Protein AF-A0A6V7I5C3-F1 (afdb_monomer_lite)

pLDDT: mean 91.84, std 7.31, range [49.38, 97.56]

Radius of gyration: 15.68 Å; chains: 1; bounding box: 36×41×37 Å
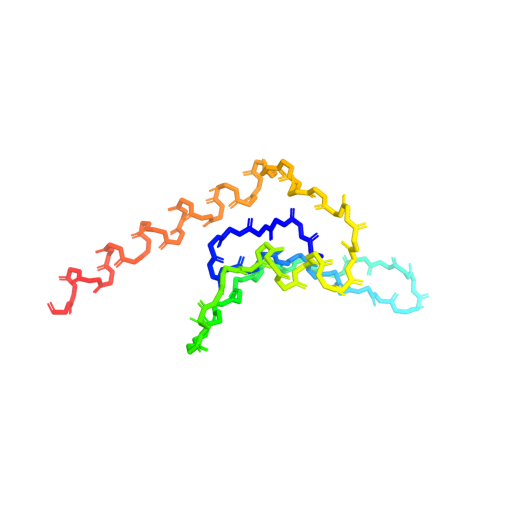
InterPro domains:
  IPR051490 THEM6/lcsJ thioesterase [PTHR12475] (2-77)

Secondary structure (DSSP, 8-state):
--EEETTEEEEEEEEE-TTT--EEEEEEEEEEPSS-SS-HHHHHHHHSTTPPPPPPPHHHHHHHHHHHHHHHHHHTT-

Organism: NCBI:txid1563983

Structure (mmCIF, N/CA/C/O backbone):
data_AF-A0A6V7I5C3-F1
#
_entry.id   AF-A0A6V7I5C3-F1
#
loop_
_atom_site.group_PDB
_atom_site.id
_atom_site.type_symbol
_atom_site.label_atom_id
_atom_site.label_alt_id
_atom_site.label_comp_id
_atom_site.label_asym_id
_atom_site.label_entity_id
_atom_site.label_seq_id
_atom_site.pdbx_PDB_ins_code
_atom_site.Cartn_x
_atom_site.Cartn_y
_atom_site.Cartn_z
_atom_site.occupancy
_atom_site.B_iso_or_equiv
_atom_site.auth_seq_id
_atom_site.auth_comp_id
_atom_site.auth_asym_id
_atom_site.auth_atom_id
_atom_site.pdbx_PDB_model_num
ATOM 1 N N . LEU A 1 1 ? 0.584 -5.081 -4.193 1.00 92.12 1 LEU A N 1
ATOM 2 C CA . LEU A 1 1 ? -0.192 -5.196 -2.936 1.00 92.12 1 LEU A CA 1
ATOM 3 C C . LEU A 1 1 ? 0.807 -5.471 -1.827 1.00 92.12 1 LEU A C 1
ATOM 5 O O . LEU A 1 1 ? 1.453 -6.504 -1.888 1.00 92.12 1 LEU A O 1
ATOM 9 N N . ILE A 1 2 ? 0.997 -4.538 -0.896 1.00 95.25 2 ILE A N 1
ATOM 10 C CA . ILE A 1 2 ? 2.057 -4.640 0.125 1.00 95.25 2 ILE A CA 1
ATOM 11 C C . ILE A 1 2 ? 1.527 -5.084 1.489 1.00 95.25 2 ILE A C 1
ATOM 13 O O . ILE A 1 2 ? 2.284 -5.591 2.303 1.00 95.25 2 ILE A O 1
ATOM 17 N N . TYR A 1 3 ? 0.231 -4.903 1.746 1.00 95.88 3 TYR A N 1
ATOM 18 C CA . TYR A 1 3 ? -0.433 -5.342 2.970 1.00 95.88 3 TYR A CA 1
ATOM 19 C C . TYR A 1 3 ? -1.949 -5.356 2.752 1.00 95.88 3 TYR A C 1
ATOM 21 O O . TYR A 1 3 ? -2.472 -4.670 1.867 1.00 95.88 3 TYR A O 1
ATOM 29 N N . TRP A 1 4 ? -2.681 -6.106 3.568 1.00 94.50 4 TRP A N 1
ATOM 30 C CA . TRP A 1 4 ? -4.142 -6.054 3.596 1.00 94.50 4 TRP A CA 1
ATOM 31 C C . TRP A 1 4 ? -4.672 -6.338 4.991 1.00 94.50 4 TRP A C 1
ATOM 33 O O . TRP A 1 4 ? -4.108 -7.132 5.733 1.00 94.50 4 TRP A O 1
ATOM 43 N N . GLU A 1 5 ? -5.779 -5.711 5.361 1.00 91.75 5 GLU A N 1
ATOM 44 C CA . GLU A 1 5 ? -6.391 -5.929 6.667 1.00 91.75 5 GLU A CA 1
ATOM 45 C C . GLU A 1 5 ? -7.872 -5.587 6.653 1.00 91.75 5 GLU A C 1
ATOM 47 O O . GLU A 1 5 ? -8.262 -4.512 6.190 1.00 91.75 5 GLU A O 1
ATOM 52 N N . ASP A 1 6 ? -8.681 -6.489 7.214 1.00 90.19 6 ASP A N 1
ATOM 53 C CA . ASP A 1 6 ? -10.134 -6.351 7.310 1.00 90.19 6 ASP A CA 1
ATOM 54 C C . ASP A 1 6 ? -10.766 -6.051 5.939 1.00 90.19 6 ASP A C 1
ATOM 56 O O . ASP A 1 6 ? -10.854 -6.945 5.100 1.00 90.19 6 ASP A O 1
ATOM 60 N N . LYS A 1 7 ? -11.153 -4.798 5.679 1.00 92.00 7 LYS A N 1
ATOM 61 C CA . LYS A 1 7 ? -11.728 -4.321 4.409 1.00 92.00 7 LYS A CA 1
ATOM 62 C C . LYS A 1 7 ? -10.783 -3.460 3.563 1.00 92.00 7 LYS A C 1
ATOM 64 O O . LYS A 1 7 ? -11.228 -2.809 2.618 1.00 92.00 7 LYS A O 1
ATOM 69 N N . ASN A 1 8 ? -9.508 -3.379 3.935 1.00 93.19 8 ASN A N 1
ATOM 70 C CA . ASN A 1 8 ? -8.542 -2.459 3.344 1.00 93.19 8 ASN A CA 1
ATOM 71 C C . ASN A 1 8 ? -7.433 -3.200 2.603 1.00 93.19 8 ASN A C 1
ATOM 73 O O . ASN A 1 8 ? -6.810 -4.113 3.145 1.00 93.19 8 ASN A O 1
ATOM 77 N N . PHE A 1 9 ? -7.133 -2.718 1.403 1.00 94.69 9 PHE A N 1
ATOM 78 C CA . PHE A 1 9 ? -5.915 -3.041 0.676 1.00 94.69 9 PHE A CA 1
ATOM 79 C C . PHE A 1 9 ? -4.938 -1.876 0.764 1.00 94.69 9 PHE A C 1
ATOM 81 O O . PHE A 1 9 ? -5.336 -0.714 0.638 1.00 94.69 9 PHE A O 1
ATOM 88 N N . TYR A 1 10 ? -3.662 -2.199 0.934 1.00 95.75 10 TYR A N 1
ATOM 89 C CA . TYR A 1 10 ? -2.574 -1.234 0.932 1.00 95.75 10 TYR A CA 1
ATOM 90 C C . TYR A 1 10 ? -1.635 -1.551 -0.220 1.00 95.75 10 TYR A C 1
ATOM 92 O O . TYR A 1 10 ? -1.080 -2.650 -0.315 1.00 95.75 10 TYR A O 1
ATOM 100 N N . LEU A 1 11 ? -1.480 -0.595 -1.127 1.00 95.38 11 LEU A N 1
ATOM 101 C CA . LEU A 1 11 ? -0.689 -0.768 -2.334 1.00 95.38 11 LEU A CA 1
ATOM 102 C C . LEU A 1 11 ? 0.358 0.326 -2.439 1.00 95.38 11 LEU A C 1
ATOM 104 O O . LEU A 1 11 ? 0.051 1.505 -2.264 1.00 95.38 11 LEU A O 1
ATOM 108 N N . GLU A 1 12 ? 1.552 -0.093 -2.821 1.00 95.88 12 GLU A N 1
ATOM 109 C CA . GLU A 1 12 ? 2.620 0.772 -3.286 1.00 95.88 12 GLU A CA 1
ATOM 110 C C . GLU A 1 12 ? 2.626 0.774 -4.813 1.00 95.88 12 GLU A C 1
ATOM 112 O O . GLU A 1 12 ? 2.489 -0.280 -5.439 1.00 95.88 12 GLU A O 1
ATOM 117 N N . HIS A 1 13 ? 2.708 1.966 -5.395 1.00 95.62 13 HIS A N 1
ATOM 118 C CA . HIS A 1 13 ? 2.755 2.179 -6.834 1.00 95.62 13 HIS A CA 1
ATOM 119 C C . HIS A 1 13 ? 4.042 2.908 -7.182 1.00 95.62 13 HIS A C 1
ATOM 121 O O . HIS A 1 13 ? 4.273 4.013 -6.690 1.00 95.62 13 HIS A O 1
ATOM 127 N N . GLU A 1 14 ? 4.832 2.324 -8.072 1.00 96.62 14 GLU A N 1
ATOM 128 C CA . GLU A 1 14 ? 6.020 2.960 -8.627 1.00 96.62 14 GLU A CA 1
ATOM 129 C C . GLU A 1 14 ? 5.706 3.538 -10.006 1.00 96.62 14 GLU A C 1
ATOM 131 O O . GLU A 1 14 ? 5.188 2.856 -10.893 1.00 96.62 14 GLU A O 1
ATOM 136 N N . PHE A 1 15 ? 6.039 4.810 -10.200 1.00 97.06 15 PHE A N 1
ATOM 137 C CA . PHE A 1 15 ? 5.929 5.477 -11.490 1.00 97.06 15 PHE A CA 1
ATOM 138 C C . PHE A 1 15 ? 7.292 5.452 -12.165 1.00 97.06 15 PHE A C 1
ATOM 140 O O . PHE A 1 15 ? 8.169 6.259 -11.850 1.00 97.06 15 PHE A O 1
ATOM 147 N N . ILE A 1 16 ? 7.464 4.502 -13.081 1.00 97.44 16 ILE A N 1
ATOM 148 C CA . ILE A 1 16 ? 8.740 4.224 -13.740 1.00 97.44 16 ILE A CA 1
ATOM 149 C C . ILE A 1 16 ? 8.762 4.882 -15.120 1.00 97.44 16 ILE A C 1
ATOM 151 O O . ILE A 1 16 ? 7.862 4.702 -15.941 1.00 97.44 16 ILE A O 1
ATOM 155 N N . SER A 1 17 ? 9.808 5.660 -15.376 1.00 96.88 17 SER A N 1
ATOM 156 C CA . SER A 1 17 ? 10.069 6.278 -16.673 1.00 96.88 17 SER A CA 1
ATOM 157 C C . SER A 1 17 ? 10.537 5.224 -17.681 1.00 96.88 17 SER A C 1
ATOM 159 O O . SER A 1 17 ? 11.527 4.541 -17.446 1.00 96.88 17 SER A O 1
ATOM 161 N N . LEU A 1 18 ? 9.848 5.092 -18.819 1.00 96.38 18 LEU A N 1
ATOM 162 C CA . LEU A 1 18 ? 10.146 4.043 -19.809 1.00 96.38 18 LEU A CA 1
ATOM 163 C C . LEU A 1 18 ? 11.484 4.242 -20.536 1.00 96.38 18 LEU A C 1
ATOM 165 O O . LEU A 1 18 ? 12.053 3.282 -21.044 1.00 96.38 18 LEU A O 1
ATOM 169 N N . THR A 1 19 ? 11.981 5.477 -20.619 1.00 97.25 19 THR A N 1
ATOM 170 C CA . THR A 1 19 ? 13.192 5.804 -21.389 1.00 97.25 19 THR A CA 1
ATOM 171 C C . THR A 1 19 ? 14.486 5.433 -20.671 1.00 97.25 19 THR A C 1
ATOM 173 O O . THR A 1 19 ? 15.491 5.186 -21.327 1.00 97.25 19 THR A O 1
ATOM 176 N N . ASP A 1 20 ? 14.478 5.432 -19.338 1.00 96.12 20 ASP A N 1
ATOM 177 C CA . ASP A 1 20 ? 15.662 5.226 -18.490 1.00 96.12 20 ASP A CA 1
ATOM 178 C C . ASP A 1 20 ? 15.408 4.290 -17.295 1.00 96.12 20 ASP A C 1
ATOM 180 O O . ASP A 1 20 ? 16.290 4.094 -16.464 1.00 96.12 20 ASP A O 1
ATOM 184 N N . ASN A 1 21 ? 14.210 3.707 -17.206 1.00 95.50 21 ASN A N 1
ATOM 185 C CA . ASN A 1 21 ? 13.764 2.816 -16.135 1.00 95.50 21 ASN A CA 1
ATOM 186 C C . ASN A 1 21 ? 13.893 3.415 -14.719 1.00 95.50 21 ASN A C 1
ATOM 188 O O . ASN A 1 21 ? 13.997 2.687 -13.731 1.00 95.50 21 ASN A O 1
ATOM 192 N N . PHE A 1 22 ? 13.893 4.747 -14.612 1.00 97.38 22 PHE A N 1
ATOM 193 C CA . PHE A 1 22 ? 14.038 5.449 -13.342 1.00 97.38 22 PHE A CA 1
ATOM 194 C C . PHE A 1 22 ? 12.687 5.628 -12.634 1.00 97.38 22 PHE A C 1
ATOM 196 O O . PHE A 1 22 ? 11.716 6.084 -13.247 1.00 97.38 22 PHE A O 1
ATOM 203 N N . ILE A 1 23 ? 12.637 5.344 -11.327 1.00 97.56 23 ILE A N 1
ATOM 204 C CA . ILE A 1 23 ? 11.453 5.553 -10.478 1.00 97.56 23 ILE A CA 1
ATOM 205 C C . ILE A 1 23 ? 11.312 7.045 -10.161 1.00 97.56 23 ILE A C 1
ATOM 207 O O . ILE A 1 23 ? 12.098 7.617 -9.410 1.00 97.56 23 ILE A O 1
ATOM 211 N N . ARG A 1 24 ? 10.298 7.699 -10.731 1.00 96.62 24 ARG A N 1
ATOM 212 C CA . ARG A 1 24 ? 10.038 9.137 -10.542 1.00 96.62 24 ARG A CA 1
ATOM 213 C C . ARG A 1 24 ? 9.241 9.434 -9.281 1.00 96.62 24 ARG A C 1
ATOM 215 O O . ARG A 1 24 ? 9.399 10.504 -8.704 1.00 96.62 24 ARG A O 1
ATOM 222 N N . ALA A 1 25 ? 8.370 8.514 -8.887 1.00 96.75 25 ALA A N 1
ATOM 223 C CA . ALA A 1 25 ? 7.551 8.647 -7.696 1.00 96.75 25 ALA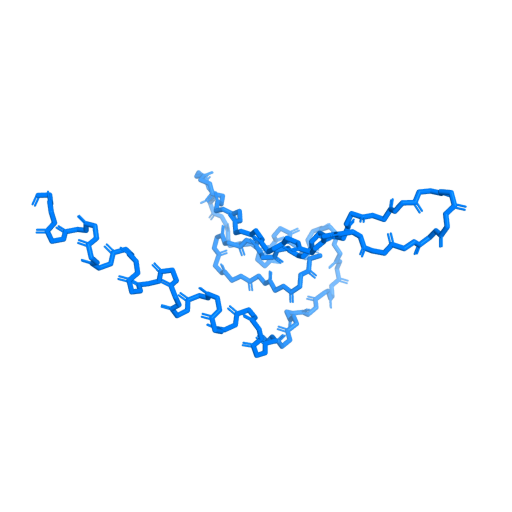 A CA 1
ATOM 224 C C . ALA A 1 25 ? 7.157 7.270 -7.164 1.00 96.75 25 ALA A C 1
ATOM 226 O O . ALA A 1 25 ? 6.955 6.334 -7.940 1.00 96.75 25 ALA A O 1
ATOM 227 N N . VAL A 1 26 ? 6.991 7.199 -5.846 1.00 95.44 26 VAL A N 1
ATOM 228 C CA . VAL A 1 26 ? 6.394 6.066 -5.139 1.00 95.44 26 VAL A CA 1
ATOM 229 C C . VAL A 1 26 ? 5.161 6.580 -4.407 1.00 95.44 26 VAL A C 1
ATOM 231 O O . VAL A 1 26 ? 5.228 7.599 -3.717 1.00 95.44 26 VAL A O 1
ATOM 234 N N . ILE A 1 27 ? 4.023 5.914 -4.591 1.00 95.56 27 ILE A N 1
ATOM 235 C CA . ILE A 1 27 ? 2.745 6.311 -3.995 1.00 95.56 27 ILE A CA 1
ATOM 236 C C . ILE A 1 27 ? 2.187 5.165 -3.159 1.00 95.56 27 ILE A C 1
ATOM 238 O O . ILE A 1 27 ? 1.889 4.088 -3.678 1.00 95.56 27 ILE A O 1
ATOM 242 N N . LEU A 1 28 ? 1.968 5.439 -1.873 1.00 95.81 28 LEU A N 1
ATOM 243 C CA . LEU A 1 28 ? 1.181 4.585 -0.991 1.00 95.81 28 LEU A CA 1
ATOM 244 C C . LEU A 1 28 ? -0.301 4.934 -1.110 1.00 95.81 28 LEU A C 1
ATOM 246 O O . LEU A 1 28 ? -0.697 6.099 -1.064 1.00 95.81 28 LEU A O 1
ATOM 250 N N . SER A 1 29 ? -1.132 3.906 -1.246 1.00 95.31 29 SER A N 1
ATOM 251 C CA . SER A 1 29 ? -2.580 4.053 -1.358 1.00 95.31 29 SER A CA 1
ATOM 252 C C . SER A 1 29 ? -3.307 3.054 -0.464 1.00 95.31 29 SER A C 1
ATOM 254 O O . SER A 1 29 ? -2.926 1.886 -0.365 1.00 95.31 29 SER A O 1
ATOM 256 N N . LYS A 1 30 ? -4.381 3.530 0.175 1.00 94.94 30 LYS A N 1
ATOM 257 C CA . LYS A 1 30 ? -5.333 2.720 0.939 1.00 94.94 30 LYS A CA 1
ATOM 258 C C . LYS A 1 30 ? -6.638 2.649 0.163 1.00 94.94 30 LYS A C 1
ATOM 260 O O . LYS A 1 30 ? -7.281 3.672 -0.058 1.00 94.94 30 LYS A O 1
ATOM 265 N N . GLN A 1 31 ? -7.043 1.443 -0.206 1.00 94.12 31 GLN A N 1
ATOM 266 C CA . GLN A 1 31 ? -8.323 1.181 -0.853 1.00 94.12 31 GLN A CA 1
ATOM 267 C C . GLN A 1 31 ? -9.235 0.472 0.142 1.00 94.12 31 GLN A C 1
ATOM 269 O O . GLN A 1 31 ? -8.981 -0.669 0.527 1.00 94.12 31 GLN A O 1
ATOM 274 N N . SER A 1 32 ? -10.283 1.162 0.583 1.00 92.56 32 SER A N 1
ATOM 275 C CA . SER A 1 32 ? -11.279 0.611 1.501 1.00 92.56 32 SER A CA 1
ATOM 276 C C . SER A 1 32 ? -12.480 0.123 0.707 1.00 92.56 32 SER A C 1
ATOM 278 O O . SER A 1 32 ? -13.166 0.923 0.071 1.00 92.56 32 SER A O 1
ATOM 280 N N . VAL A 1 33 ? -12.756 -1.177 0.755 1.00 89.56 33 VAL A N 1
ATOM 281 C CA . VAL A 1 33 ? -13.904 -1.735 0.041 1.00 89.56 33 VAL A CA 1
ATOM 282 C C . VAL A 1 33 ? -15.172 -1.551 0.868 1.00 89.56 33 VAL A C 1
ATOM 284 O O . VAL A 1 33 ? -15.219 -1.871 2.058 1.00 89.56 33 VAL A O 1
ATOM 287 N N . THR A 1 34 ? -16.214 -1.021 0.235 1.00 88.56 34 THR A N 1
ATOM 288 C CA . THR A 1 34 ? -17.538 -0.830 0.832 1.00 88.56 34 THR A CA 1
ATOM 289 C C . THR A 1 34 ? -18.500 -1.914 0.348 1.00 88.56 34 THR A C 1
ATOM 291 O O . THR A 1 34 ? -18.337 -2.473 -0.733 1.00 88.56 34 THR A O 1
ATOM 294 N N . GLY A 1 35 ? -19.493 -2.264 1.173 1.00 86.25 35 GLY A N 1
ATOM 295 C CA . GLY A 1 35 ? -20.487 -3.290 0.822 1.00 86.25 35 GLY A CA 1
ATOM 296 C C . GLY A 1 35 ? -19.966 -4.734 0.824 1.00 86.25 35 GLY A C 1
ATOM 297 O O . GLY A 1 35 ? -20.677 -5.641 0.389 1.00 86.25 35 GLY A O 1
ATOM 298 N N . LEU A 1 36 ? -18.749 -4.967 1.323 1.00 81.25 36 LEU A N 1
ATOM 299 C CA . LEU A 1 36 ? -18.190 -6.306 1.481 1.00 81.25 36 LEU A CA 1
ATOM 300 C C . LEU A 1 36 ? -18.963 -7.082 2.557 1.00 81.25 36 LEU A C 1
ATOM 302 O O . LEU A 1 36 ? -19.128 -6.601 3.676 1.00 81.25 36 LEU A O 1
ATOM 306 N N . LYS A 1 37 ? -19.414 -8.294 2.219 1.00 85.81 37 LYS A N 1
ATOM 307 C CA . LYS A 1 37 ? -20.015 -9.240 3.181 1.00 85.81 37 LYS A CA 1
ATOM 308 C C . LYS A 1 37 ? -18.992 -10.175 3.825 1.00 85.81 37 LYS A C 1
ATOM 310 O O . LYS A 1 37 ? -19.323 -10.877 4.771 1.00 85.81 37 LYS A O 1
ATOM 315 N N . VAL A 1 38 ? -17.787 -10.208 3.272 1.00 85.56 38 VAL A N 1
ATOM 316 C CA . VAL A 1 38 ? -16.684 -11.088 3.660 1.00 85.56 38 VAL A CA 1
ATOM 317 C C . VAL A 1 38 ? -15.422 -10.241 3.813 1.00 85.56 38 VAL A C 1
ATOM 319 O O . VAL A 1 38 ? -15.329 -9.218 3.137 1.00 85.56 38 VAL A O 1
ATOM 322 N N . PRO A 1 39 ? -14.464 -10.608 4.673 1.00 87.19 39 PRO A N 1
ATOM 323 C CA . PRO A 1 39 ? -13.198 -9.894 4.794 1.00 87.19 39 PRO A CA 1
ATOM 324 C C . PRO A 1 39 ? -12.356 -10.003 3.516 1.00 87.19 39 PRO A C 1
ATOM 326 O O . PRO A 1 39 ? -12.499 -10.927 2.713 1.00 87.19 39 PRO A O 1
ATOM 329 N N . VAL A 1 40 ? -11.410 -9.079 3.352 1.00 90.00 40 VAL A N 1
ATOM 330 C CA . VAL A 1 40 ? -10.463 -9.055 2.227 1.00 90.00 40 VAL A CA 1
ATOM 331 C C . VAL A 1 40 ? -9.651 -10.345 2.120 1.00 90.00 40 VAL A C 1
ATOM 333 O O . VAL A 1 40 ? -9.358 -10.783 1.011 1.00 90.00 40 VAL A O 1
ATOM 336 N N . SER A 1 41 ? -9.325 -10.992 3.241 1.00 89.81 41 SER A N 1
ATOM 337 C CA . SER A 1 41 ? -8.602 -12.270 3.246 1.00 89.81 41 SER A CA 1
ATOM 338 C C . SER A 1 41 ? -9.316 -13.360 2.441 1.00 89.81 41 SER A C 1
ATOM 340 O O . SER A 1 41 ? -8.657 -14.114 1.731 1.00 89.81 41 SER A O 1
ATOM 342 N N . GLU A 1 42 ? -10.650 -13.419 2.486 1.00 90.19 42 GLU A N 1
ATOM 343 C CA . GLU A 1 42 ? -11.429 -14.373 1.688 1.00 90.19 42 GLU A CA 1
ATOM 344 C C . GLU A 1 42 ? -11.420 -14.033 0.195 1.00 90.19 42 GLU A C 1
ATOM 346 O O . GLU A 1 42 ? -11.473 -14.929 -0.645 1.00 90.19 42 GLU A O 1
ATOM 351 N N . ILE A 1 43 ? -11.348 -12.746 -0.154 1.00 90.19 43 ILE A N 1
ATOM 352 C CA . ILE A 1 43 ? -11.216 -12.309 -1.549 1.00 90.19 43 ILE A CA 1
ATOM 353 C C . ILE A 1 43 ? -9.842 -12.705 -2.081 1.00 90.19 43 ILE A C 1
ATOM 355 O O . ILE A 1 43 ? -9.752 -13.302 -3.151 1.00 90.19 43 ILE A O 1
ATOM 359 N N . ILE A 1 44 ? -8.789 -12.426 -1.311 1.00 91.94 44 ILE A N 1
ATOM 360 C CA . ILE A 1 44 ? -7.420 -12.809 -1.651 1.00 91.94 44 ILE A CA 1
ATOM 361 C C . ILE A 1 44 ? -7.316 -14.322 -1.831 1.00 91.94 44 ILE A C 1
ATOM 363 O O . ILE A 1 44 ? -6.835 -14.759 -2.866 1.00 91.94 44 ILE A O 1
ATOM 367 N N . ALA A 1 45 ? -7.864 -15.123 -0.913 1.00 92.12 45 ALA A N 1
ATOM 368 C CA . ALA A 1 45 ? -7.821 -16.582 -1.014 1.00 92.12 45 ALA A CA 1
ATOM 369 C C . ALA A 1 45 ? -8.534 -17.145 -2.261 1.00 92.12 45 ALA A C 1
ATOM 371 O O . ALA A 1 45 ? -8.193 -18.235 -2.718 1.00 92.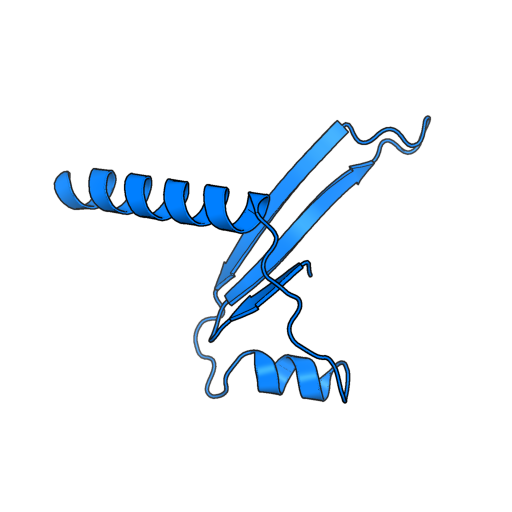12 45 ALA A O 1
ATOM 372 N N . LYS A 1 46 ? -9.519 -16.425 -2.817 1.00 91.25 46 LYS A N 1
ATOM 373 C CA . LYS A 1 46 ? -10.194 -16.803 -4.072 1.00 91.25 46 LYS A CA 1
ATOM 374 C C . LYS A 1 46 ? -9.372 -16.472 -5.316 1.00 91.25 46 LYS A C 1
ATOM 376 O O . LYS A 1 46 ? -9.508 -17.170 -6.315 1.00 91.25 46 LYS A O 1
ATOM 381 N N . VAL A 1 47 ? -8.580 -15.401 -5.274 1.00 91.50 47 VAL A N 1
ATOM 382 C CA . VAL A 1 47 ? -7.724 -14.969 -6.391 1.00 91.50 47 VAL A CA 1
ATOM 383 C C . VAL A 1 47 ? -6.401 -15.730 -6.380 1.00 91.50 47 VAL A C 1
ATOM 385 O O . VAL A 1 47 ? -5.953 -16.208 -7.416 1.00 91.50 47 VAL A O 1
ATOM 388 N N . GLU A 1 48 ? -5.806 -15.873 -5.200 1.00 92.25 48 GLU A N 1
ATOM 389 C CA . GLU A 1 48 ? -4.523 -16.522 -4.965 1.00 92.25 48 GLU A CA 1
ATOM 390 C C . GLU A 1 48 ? -4.639 -17.468 -3.754 1.00 92.25 48 GLU A C 1
ATOM 392 O O . GLU A 1 48 ? -4.445 -17.069 -2.598 1.00 92.25 48 GLU A O 1
ATOM 397 N N . PRO A 1 49 ? -5.007 -18.741 -3.992 1.00 92.19 49 PRO A N 1
ATOM 398 C CA . PRO A 1 49 ? -5.118 -19.734 -2.933 1.00 92.19 49 PRO A CA 1
ATOM 399 C C . PRO A 1 49 ? -3.787 -19.924 -2.199 1.00 92.19 49 PRO A C 1
ATOM 401 O O . PRO A 1 49 ? -2.756 -20.182 -2.814 1.00 92.19 49 PRO A O 1
ATOM 404 N N . GLY A 1 50 ? -3.817 -19.831 -0.869 1.00 89.19 50 GLY A N 1
ATOM 405 C CA . GLY A 1 50 ? -2.621 -19.964 -0.030 1.00 89.19 50 GLY A CA 1
ATOM 406 C C . GLY A 1 50 ? -1.827 -18.670 0.169 1.00 89.19 50 GLY A C 1
ATOM 407 O O . GLY A 1 50 ? -0.827 -18.697 0.886 1.00 89.19 50 GLY A O 1
ATOM 408 N N . ALA A 1 51 ? -2.275 -17.541 -0.389 1.00 91.44 51 ALA A N 1
ATOM 409 C CA . ALA A 1 51 ? -1.672 -16.243 -0.115 1.00 91.44 51 ALA A CA 1
ATOM 410 C C . ALA A 1 51 ? -1.699 -15.923 1.388 1.00 91.44 51 ALA A C 1
ATOM 412 O O . ALA A 1 51 ? -2.744 -15.955 2.047 1.00 91.44 51 ALA A O 1
ATOM 413 N N . GLN A 1 52 ? -0.531 -15.591 1.928 1.00 91.81 52 GLN A N 1
ATOM 414 C CA . GLN A 1 52 ? -0.373 -15.158 3.310 1.00 91.81 52 GLN A CA 1
ATOM 415 C C . GLN A 1 5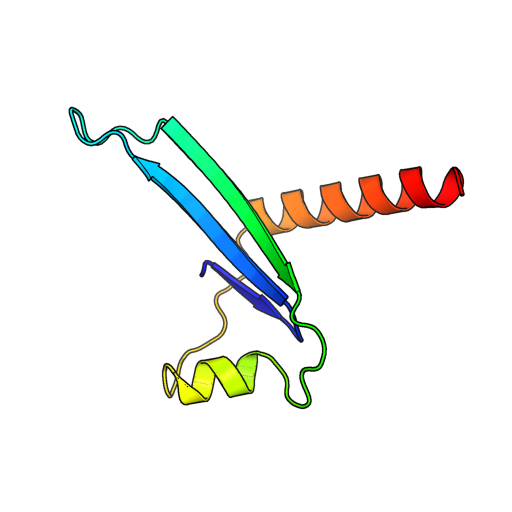2 ? -0.284 -13.643 3.370 1.00 91.81 52 GLN A C 1
ATOM 417 O O . GLN A 1 52 ? 0.329 -13.015 2.509 1.00 91.81 52 GLN A O 1
ATOM 422 N N . ARG A 1 53 ? -0.885 -13.058 4.410 1.00 93.38 53 ARG A N 1
ATOM 423 C CA . ARG A 1 53 ? -0.783 -11.620 4.651 1.00 93.38 53 ARG A CA 1
ATOM 424 C C . ARG A 1 53 ? 0.687 -11.235 4.868 1.00 93.38 53 ARG A C 1
ATOM 426 O O . ARG A 1 53 ? 1.285 -11.781 5.794 1.00 93.38 53 ARG A O 1
ATOM 433 N N . PRO A 1 54 ? 1.239 -10.293 4.080 1.00 92.75 54 PRO A N 1
ATOM 434 C CA . PRO A 1 54 ? 2.588 -9.797 4.267 1.00 92.75 54 PRO A CA 1
ATOM 435 C C . PRO A 1 54 ? 2.764 -9.185 5.650 1.00 92.75 54 PRO A C 1
ATOM 437 O O . PRO A 1 54 ? 1.808 -8.698 6.260 1.00 92.75 54 PRO A O 1
ATOM 440 N N . GLU A 1 55 ? 4.002 -9.161 6.126 1.00 93.69 55 GLU A N 1
ATOM 441 C CA . GLU A 1 55 ? 4.349 -8.361 7.292 1.00 93.69 55 GLU A CA 1
ATOM 442 C C . GLU A 1 55 ? 4.227 -6.868 6.959 1.00 93.69 55 GLU A C 1
ATOM 444 O O . GLU A 1 55 ? 4.498 -6.427 5.840 1.00 93.69 55 GLU A O 1
ATOM 449 N N . MET A 1 56 ? 3.787 -6.075 7.932 1.00 93.19 56 MET A N 1
ATOM 450 C CA . MET A 1 56 ? 3.641 -4.640 7.740 1.00 93.19 56 MET A CA 1
ATOM 451 C C . MET A 1 56 ? 5.013 -3.961 7.668 1.00 93.19 56 MET A C 1
ATOM 453 O O . MET A 1 56 ? 5.754 -3.929 8.648 1.00 93.19 56 MET A O 1
ATOM 457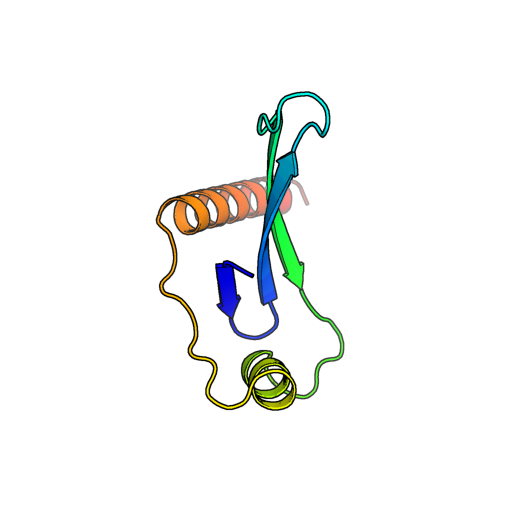 N N . ASN A 1 57 ? 5.314 -3.357 6.516 1.00 90.81 57 ASN A N 1
ATOM 458 C CA . ASN A 1 57 ? 6.513 -2.543 6.316 1.00 90.81 57 ASN A CA 1
ATOM 459 C C . ASN A 1 57 ? 6.515 -1.318 7.274 1.00 90.81 57 ASN A C 1
ATOM 461 O O . ASN A 1 57 ? 5.472 -0.665 7.421 1.00 90.81 57 ASN A O 1
ATOM 465 N N . PRO A 1 58 ? 7.661 -0.968 7.900 1.00 94.44 58 PRO A N 1
ATOM 466 C CA . PRO A 1 58 ? 7.845 0.276 8.653 1.00 94.44 58 PRO A CA 1
ATOM 467 C C . PRO A 1 58 ? 7.295 1.548 7.987 1.00 94.44 58 PRO A C 1
ATOM 469 O O . PRO A 1 58 ? 6.641 2.340 8.667 1.00 94.44 58 PRO A O 1
ATOM 472 N N . ASP A 1 59 ? 7.494 1.727 6.682 1.00 93.88 59 ASP A N 1
ATOM 473 C CA . ASP A 1 59 ? 7.043 2.914 5.944 1.00 93.88 59 ASP A CA 1
ATOM 474 C C . ASP A 1 59 ? 5.515 3.000 5.901 1.00 93.88 59 ASP A C 1
ATOM 476 O O . ASP A 1 59 ? 4.928 4.057 6.148 1.00 93.88 59 ASP A O 1
ATOM 480 N N . LEU A 1 60 ? 4.849 1.860 5.676 1.00 95.06 60 LEU A N 1
ATOM 481 C CA . LEU A 1 60 ? 3.391 1.776 5.715 1.00 95.06 60 LEU A CA 1
ATOM 482 C C . LEU A 1 60 ? 2.858 2.114 7.112 1.00 95.06 60 LEU A C 1
ATOM 484 O O . LEU A 1 60 ? 1.859 2.824 7.234 1.00 95.06 60 LEU A O 1
ATOM 488 N N . ARG A 1 61 ? 3.528 1.638 8.167 1.00 95.62 61 ARG A N 1
ATOM 489 C CA . ARG A 1 61 ? 3.153 1.939 9.553 1.00 95.62 61 ARG A CA 1
ATOM 490 C C . ARG A 1 61 ? 3.245 3.438 9.847 1.00 95.62 61 ARG A C 1
ATOM 492 O O . ARG A 1 61 ? 2.278 4.010 10.343 1.00 95.62 61 ARG A O 1
ATOM 499 N N . LEU A 1 62 ? 4.356 4.084 9.488 1.00 96.56 62 LEU A N 1
ATOM 500 C CA . LEU A 1 62 ? 4.541 5.530 9.672 1.00 96.56 62 LEU A CA 1
ATOM 501 C C . LEU A 1 62 ? 3.503 6.344 8.890 1.00 96.56 62 LEU A C 1
ATOM 503 O O . LEU A 1 62 ? 2.958 7.330 9.392 1.00 96.56 62 LEU A O 1
ATOM 507 N N . TRP A 1 63 ? 3.187 5.915 7.668 1.00 96.00 63 TRP A N 1
ATOM 508 C CA . TRP A 1 63 ? 2.148 6.546 6.863 1.00 96.00 63 TRP A CA 1
ATOM 509 C C . TRP A 1 63 ? 0.761 6.432 7.516 1.00 96.00 63 TRP A C 1
ATOM 511 O O . TRP A 1 63 ? 0.049 7.432 7.613 1.00 96.00 63 TRP A O 1
ATOM 521 N N . LEU A 1 64 ? 0.397 5.253 8.034 1.00 95.00 64 LEU A N 1
ATOM 522 C CA . LEU A 1 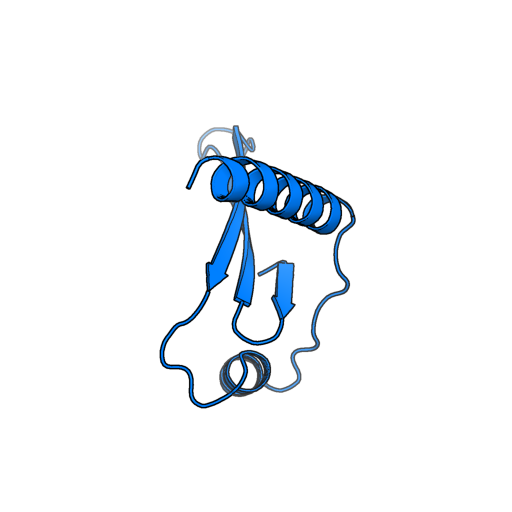64 ? -0.860 5.038 8.759 1.00 95.00 64 LEU A CA 1
ATOM 523 C C . LEU A 1 64 ? -0.964 5.895 10.028 1.00 95.00 64 LEU A C 1
ATOM 525 O O . LEU A 1 64 ? -2.008 6.502 10.269 1.00 95.00 64 LEU A O 1
ATOM 529 N N . GLU A 1 65 ? 0.115 5.982 10.808 1.00 95.94 65 GLU A N 1
ATOM 530 C CA . GLU A 1 65 ? 0.194 6.841 11.996 1.00 95.94 65 GLU A CA 1
ATOM 531 C C . GLU A 1 65 ? -0.032 8.322 11.621 1.00 95.94 65 GLU A C 1
ATOM 533 O O . GLU A 1 65 ? -0.839 9.015 12.246 1.00 95.94 65 GLU A O 1
ATOM 538 N N . SER A 1 66 ? 0.588 8.795 10.534 1.00 95.62 66 SER A N 1
ATOM 539 C CA . SER A 1 66 ? 0.383 10.152 10.000 1.00 95.62 66 SER A CA 1
ATOM 540 C C . SER A 1 66 ? -1.064 10.414 9.545 1.00 95.62 66 SER A C 1
ATOM 542 O O . SER A 1 66 ? -1.629 11.484 9.817 1.00 95.62 66 SER A O 1
ATOM 544 N N . MET A 1 67 ? -1.707 9.438 8.888 1.00 93.75 67 MET A N 1
ATOM 545 C CA . MET A 1 67 ? -3.120 9.539 8.499 1.00 93.75 67 MET A CA 1
ATOM 546 C C . MET A 1 67 ? -4.047 9.654 9.712 1.00 93.75 67 MET A C 1
ATOM 548 O O . MET A 1 67 ? -4.984 10.456 9.692 1.00 93.75 67 MET A O 1
ATOM 552 N N . GLU A 1 68 ? -3.797 8.876 10.765 1.00 93.94 68 GLU A N 1
ATOM 553 C CA . GLU A 1 68 ? -4.590 8.905 11.997 1.00 93.94 68 GLU A CA 1
ATOM 554 C C . GLU A 1 68 ? -4.486 10.270 12.692 1.00 93.94 68 GLU A C 1
ATOM 556 O O . GLU A 1 68 ? -5.502 10.871 13.052 1.00 93.94 68 GLU A O 1
ATOM 561 N N . GLU A 1 69 ? -3.279 10.826 12.798 1.00 94.62 69 GLU A N 1
ATOM 562 C CA . GLU A 1 69 ? -3.082 12.166 13.357 1.00 94.62 69 GLU A CA 1
ATOM 563 C C . GLU A 1 69 ? -3.766 13.256 12.521 1.00 94.62 69 GLU A C 1
ATOM 565 O O . GLU A 1 69 ? -4.390 14.174 13.065 1.00 94.62 69 GLU A O 1
ATOM 570 N N . SER A 1 70 ? -3.722 13.136 11.194 1.00 92.38 70 SER A N 1
ATOM 571 C CA . SER A 1 70 ? -4.427 14.046 10.285 1.00 92.38 70 SER A CA 1
ATOM 572 C C . SER A 1 70 ? -5.949 13.960 10.463 1.00 92.38 70 SER A C 1
ATOM 574 O O . SER A 1 70 ? -6.623 14.984 10.579 1.00 92.38 70 SER A O 1
ATOM 576 N N . SER A 1 71 ? -6.491 12.746 10.580 1.00 91.06 71 SER A N 1
ATOM 577 C CA . SER A 1 71 ? -7.913 12.482 10.840 1.00 91.06 71 SER A CA 1
ATOM 578 C C . SER A 1 71 ? -8.381 13.102 12.160 1.00 91.06 71 SER A C 1
ATOM 580 O O . SER A 1 71 ? -9.404 13.791 12.196 1.00 91.06 71 SER A O 1
ATOM 582 N N . LYS A 1 72 ? -7.609 12.941 13.244 1.00 93.12 72 LYS A N 1
ATOM 583 C CA . LYS A 1 72 ? -7.905 13.563 14.546 1.00 93.12 72 LYS A CA 1
ATOM 584 C C . LYS A 1 72 ? -7.949 15.088 14.462 1.00 93.12 72 LYS A C 1
ATOM 586 O O . LYS A 1 72 ? -8.828 15.698 15.067 1.00 93.12 72 LYS A O 1
ATOM 591 N N . LYS A 1 73 ? -7.018 15.712 13.732 1.00 91.25 73 LYS A N 1
ATOM 592 C CA . LYS A 1 73 ? -6.996 17.173 13.539 1.00 91.25 73 LYS A CA 1
ATOM 593 C C . LYS A 1 73 ? -8.239 17.665 12.801 1.00 91.25 73 LYS A C 1
ATOM 595 O O . LYS A 1 73 ? -8.848 18.631 13.246 1.00 91.25 73 LYS A O 1
ATOM 600 N N . LEU A 1 74 ? -8.634 16.982 11.729 1.00 89.62 74 LEU A N 1
ATOM 601 C CA . LEU A 1 74 ? -9.796 17.361 10.921 1.00 89.62 74 LEU A CA 1
ATOM 602 C C . LEU A 1 74 ? -11.118 17.179 11.679 1.00 89.62 74 LEU A C 1
ATOM 604 O O . LEU A 1 74 ? -11.973 18.057 11.637 1.00 89.62 74 LEU A O 1
ATOM 608 N N . LYS A 1 75 ? -11.268 16.096 12.452 1.00 85.38 75 LYS A N 1
ATOM 609 C CA . LYS A 1 75 ? -12.466 15.863 13.281 1.00 85.38 75 LYS A CA 1
ATOM 610 C C . LYS A 1 75 ? -12.666 16.914 14.374 1.00 85.38 75 LYS A C 1
ATOM 612 O O . LYS A 1 75 ? -13.798 17.190 14.737 1.00 85.38 75 LYS A O 1
ATOM 617 N N . LYS A 1 76 ? -11.589 17.508 14.900 1.00 71.44 76 LYS A N 1
ATOM 618 C CA . LYS A 1 76 ? -11.676 18.619 15.868 1.00 71.44 76 LYS A CA 1
ATOM 619 C C . LYS A 1 76 ? -12.182 19.926 15.244 1.00 71.44 76 LYS A C 1
ATOM 621 O O . LYS A 1 76 ? -12.498 20.848 15.984 1.00 71.44 76 LYS A O 1
ATOM 626 N N . GLN A 1 77 ? -12.206 20.020 13.915 1.00 60.06 77 GLN A N 1
ATOM 627 C CA . GLN A 1 77 ? -12.702 21.178 13.166 1.00 60.06 77 GLN A CA 1
ATOM 628 C C . GLN A 1 77 ? -14.143 20.981 12.656 1.00 60.06 77 GLN A C 1
ATOM 630 O O . GLN A 1 77 ? -14.628 21.828 11.911 1.00 60.06 77 GLN A O 1
ATOM 635 N N . SER A 1 78 ? -14.797 19.865 13.010 1.00 49.38 78 SER A N 1
ATOM 636 C CA . SER A 1 78 ? -16.168 19.509 12.605 1.00 49.38 78 SER A CA 1
ATOM 637 C C . SER A 1 78 ? -17.178 19.756 13.720 1.00 49.38 78 SER A C 1
ATOM 639 O O . SER A 1 78 ? -16.811 19.526 14.894 1.00 49.38 78 SER A O 1
#

Sequence (78 aa):
LIYWEDKNFYLEHEFISLTDNFIRAVILSKQSVTGLKVPVSEIIAKVEPGAQRPEMNPDLRLWLESMEESSKKLKKQS

Foldseek 3Di:
DAFFDFQKDWDWDFDADPVPRDGPDIDIDIDGDPPDPDGVVVVCCVVPNPDDGHDDDPVNVVVVVVVVVVVVVVVVVD